Protein AF-A0A444JW72-F1 (afdb_monomer_lite)

Sequence (151 aa):
MNNEKNSTAKAIEDALEQMLSEGAKINVSAVARRAGTTHTNIWKHYPHLYQKITDVKNELKEAKEESNRQLTIDRLKKKIVRLEEQIKDKDEVQQKDIDAIIMAKLTELYRDYDYQLRKNIDLANINLHGGRNIDTDTGEVIDAAFGKGNE

Organism: NCBI:txid2485123

Foldseek 3Di:
DVPVLVLLVVLLVVLLVVCVVVVHQQDLQSSQVSSVHHSVCCVPSPVVSNVVSVVVNVVVVVVVVVVVVVVVVVVVVVVVVVVVVVVVVVVVVVVVVVVVVVVVVVVVVVVVVVVVVVVVVVVVVCVVPDPFDADPVPRHTDDDDPDDDDD

pLDDT: mean 84.07, std 16.5, range [33.03, 96.25]

Structure (mmCIF, N/CA/C/O backbone):
data_AF-A0A444JW72-F1
#
_entry.id   AF-A0A444JW72-F1
#
loop_
_atom_site.group_PDB
_atom_site.id
_atom_site.type_symbol
_atom_site.label_atom_id
_atom_site.label_alt_id
_atom_site.label_comp_id
_atom_site.label_asym_id
_atom_site.label_entity_id
_atom_site.label_seq_id
_atom_site.pdbx_PDB_ins_code
_atom_site.Cartn_x
_atom_site.Cartn_y
_atom_site.Cartn_z
_atom_site.occupancy
_atom_site.B_iso_or_equiv
_atom_site.auth_seq_id
_atom_site.auth_comp_id
_atom_site.auth_asym_id
_atom_site.auth_atom_id
_atom_site.pdbx_PDB_model_num
ATOM 1 N N . MET A 1 1 ? -32.298 -7.925 46.132 1.00 48.78 1 MET A N 1
ATOM 2 C CA . MET A 1 1 ? -31.363 -6.988 45.460 1.00 48.78 1 MET A CA 1
ATOM 3 C C . MET A 1 1 ? -30.354 -7.650 44.503 1.00 48.78 1 MET A C 1
ATOM 5 O O . MET A 1 1 ? -29.730 -6.923 43.745 1.00 48.78 1 MET A O 1
ATOM 9 N N . ASN A 1 2 ? -30.198 -8.986 44.451 1.00 56.06 2 ASN A N 1
ATOM 10 C CA . ASN A 1 2 ? -29.244 -9.630 43.518 1.00 56.06 2 ASN A CA 1
ATOM 11 C C . ASN A 1 2 ? -29.782 -9.846 42.087 1.00 56.06 2 ASN A C 1
ATOM 13 O O . ASN A 1 2 ? -28.993 -10.006 41.162 1.00 56.06 2 ASN A O 1
ATOM 17 N N . ASN A 1 3 ? -31.103 -9.814 41.885 1.00 61.09 3 ASN A N 1
ATOM 18 C CA . ASN A 1 3 ? -31.711 -10.139 40.589 1.00 61.09 3 ASN A CA 1
ATOM 19 C C . ASN A 1 3 ? -31.571 -8.999 39.554 1.00 61.09 3 ASN A C 1
ATOM 21 O O . ASN A 1 3 ? -31.280 -9.241 38.388 1.00 61.09 3 ASN A O 1
ATOM 25 N N . GLU A 1 4 ? -31.677 -7.740 39.993 1.00 62.72 4 GLU A N 1
ATOM 26 C CA . GLU A 1 4 ? -31.553 -6.559 39.118 1.00 62.72 4 GL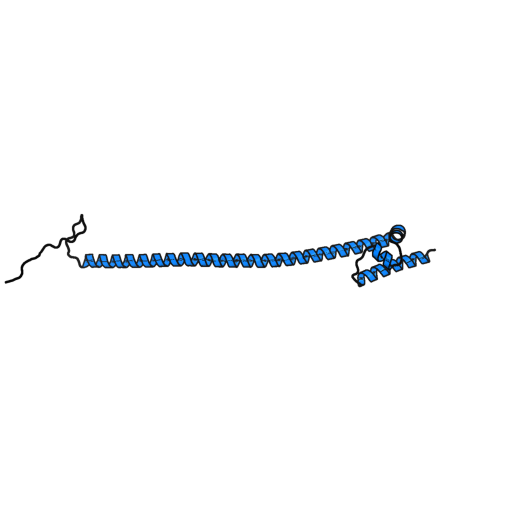U A CA 1
ATOM 27 C C . GLU A 1 4 ? -30.118 -6.331 38.622 1.00 62.72 4 GLU A C 1
ATOM 29 O O . GLU A 1 4 ? -29.911 -5.924 37.476 1.00 62.72 4 GLU A O 1
ATOM 34 N N . LYS A 1 5 ? -29.111 -6.647 39.451 1.00 64.94 5 LYS A N 1
ATOM 35 C CA . LYS A 1 5 ? -27.702 -6.566 39.039 1.00 64.94 5 LYS A CA 1
ATOM 36 C C . LYS A 1 5 ? -27.371 -7.584 37.948 1.00 64.94 5 LYS A C 1
ATOM 38 O O . LYS A 1 5 ? -26.739 -7.228 36.958 1.00 64.94 5 LYS A O 1
ATOM 43 N N . ASN A 1 6 ? -27.874 -8.812 38.076 1.00 72.31 6 ASN A N 1
ATOM 44 C CA . ASN A 1 6 ? -27.717 -9.831 37.036 1.00 72.31 6 ASN A CA 1
ATOM 45 C C . ASN A 1 6 ? -28.470 -9.470 35.747 1.00 72.31 6 ASN A C 1
ATOM 47 O O . ASN A 1 6 ? -27.936 -9.666 34.659 1.00 72.31 6 ASN A O 1
ATOM 51 N N . SER A 1 7 ? -29.663 -8.874 35.851 1.00 86.38 7 SER A N 1
ATOM 52 C CA . SER A 1 7 ? -30.407 -8.396 34.677 1.00 86.38 7 SER A CA 1
ATOM 53 C C . SER A 1 7 ? -29.672 -7.278 33.930 1.00 86.38 7 SER A C 1
ATOM 55 O O . SER A 1 7 ? -29.699 -7.237 32.704 1.00 86.38 7 SER A O 1
ATOM 57 N N . THR A 1 8 ? -29.008 -6.375 34.656 1.00 89.69 8 THR A N 1
ATOM 58 C CA . THR A 1 8 ? -28.276 -5.252 34.053 1.00 89.69 8 THR A CA 1
ATOM 59 C C . THR A 1 8 ? -26.963 -5.711 33.421 1.00 89.69 8 THR A C 1
ATOM 61 O O . THR A 1 8 ? -26.634 -5.266 32.326 1.00 89.69 8 THR A O 1
ATOM 64 N N . ALA A 1 9 ? -26.226 -6.618 34.075 1.00 91.62 9 ALA A N 1
ATOM 65 C CA . ALA A 1 9 ? -25.023 -7.223 33.499 1.00 91.62 9 ALA A CA 1
ATOM 66 C C . ALA A 1 9 ? -25.337 -7.905 32.161 1.00 91.62 9 ALA A C 1
ATOM 68 O O . ALA A 1 9 ? -24.677 -7.627 31.163 1.00 91.62 9 ALA A O 1
ATOM 69 N N . LYS A 1 10 ? -26.414 -8.700 32.121 1.00 93.25 10 LYS A N 1
ATOM 70 C CA . LYS A 1 10 ? -26.852 -9.379 30.901 1.00 93.25 10 LYS A CA 1
ATOM 71 C C . LYS A 1 10 ? -27.237 -8.398 29.789 1.00 93.25 10 LYS A C 1
ATOM 73 O O . LYS A 1 10 ? -26.791 -8.554 28.664 1.00 93.25 10 LYS A O 1
ATOM 78 N N . ALA A 1 11 ? -27.968 -7.328 30.113 1.00 93.69 11 ALA A N 1
ATOM 79 C CA . ALA A 1 11 ? -28.305 -6.290 29.134 1.00 93.69 11 ALA A CA 1
ATOM 80 C C . ALA A 1 11 ? -27.064 -5.592 28.539 1.00 93.69 11 ALA A C 1
ATOM 82 O O . ALA A 1 11 ? -27.079 -5.193 27.377 1.00 93.69 11 ALA A O 1
ATOM 83 N N . ILE A 1 12 ? -25.988 -5.438 29.320 1.00 95.00 12 ILE A N 1
ATOM 84 C CA . ILE A 1 12 ? -24.712 -4.885 28.841 1.00 95.00 12 ILE A CA 1
ATOM 85 C C . ILE A 1 12 ? -24.009 -5.867 27.894 1.00 95.00 12 ILE A C 1
ATOM 87 O O . ILE A 1 12 ? -23.477 -5.436 26.871 1.00 95.00 12 ILE A O 1
ATOM 91 N N . GLU A 1 13 ? -24.004 -7.160 28.218 1.00 95.06 13 GLU A N 1
ATOM 92 C CA . GLU A 1 13 ? -23.423 -8.202 27.363 1.00 95.06 13 GLU A CA 1
ATOM 93 C C . GLU A 1 13 ? -24.186 -8.342 26.043 1.00 95.06 13 GLU A C 1
ATOM 95 O O . GLU A 1 13 ? -23.571 -8.246 24.982 1.00 95.06 13 GLU A O 1
ATOM 100 N N . ASP A 1 14 ? -25.516 -8.435 26.104 1.00 95.31 14 ASP A N 1
ATOM 101 C CA . ASP A 1 14 ? -26.382 -8.510 24.924 1.00 95.31 14 ASP A CA 1
ATOM 102 C C . ASP A 1 14 ? -26.189 -7.271 24.028 1.00 95.31 14 ASP A C 1
ATOM 104 O O . ASP A 1 14 ? -26.071 -7.378 22.806 1.00 95.31 14 ASP A O 1
ATOM 108 N N . ALA A 1 15 ? -26.090 -6.075 24.625 1.00 95.75 15 ALA A N 1
ATOM 109 C CA . ALA A 1 15 ? -25.828 -4.843 23.884 1.00 95.75 15 ALA A CA 1
ATOM 110 C C . ALA A 1 15 ? -24.448 -4.844 23.207 1.00 95.75 15 ALA A C 1
ATOM 112 O O . ALA A 1 15 ? -24.320 -4.343 22.088 1.00 95.75 15 ALA A O 1
ATOM 113 N N . LEU A 1 16 ? -23.417 -5.382 23.865 1.00 95.88 16 LEU A N 1
ATOM 114 C CA . LEU A 1 16 ? -22.079 -5.503 23.288 1.00 95.88 16 LEU A CA 1
ATOM 115 C C . LEU A 1 16 ? -22.074 -6.472 22.098 1.00 95.88 16 LEU A C 1
ATOM 117 O O . LEU A 1 16 ? -21.525 -6.134 21.050 1.00 95.88 16 LEU A O 1
ATOM 121 N N . GLU A 1 17 ? -22.708 -7.636 22.232 1.00 95.44 17 GLU A N 1
ATOM 122 C CA . GLU A 1 17 ? -22.796 -8.638 21.163 1.00 95.44 17 GLU A CA 1
ATOM 123 C C . GLU A 1 17 ? -23.601 -8.139 19.962 1.00 95.44 17 GLU A C 1
ATOM 125 O O . GLU A 1 17 ? -23.157 -8.268 18.820 1.00 95.44 17 GLU A O 1
ATOM 130 N N . GLN A 1 18 ? -24.737 -7.480 20.199 1.00 95.06 18 GLN A N 1
ATOM 131 C CA . GLN A 1 18 ? -25.511 -6.854 19.126 1.00 95.06 18 GLN A CA 1
ATOM 132 C C . GLN A 1 18 ? -24.675 -5.809 18.386 1.00 95.06 18 GLN A C 1
ATOM 134 O O . GLN A 1 18 ? -24.593 -5.837 17.159 1.00 95.06 18 GLN A O 1
ATOM 139 N N . MET A 1 19 ? -23.975 -4.935 19.116 1.00 95.56 19 MET A N 1
ATOM 140 C CA . MET A 1 19 ? -23.106 -3.928 18.502 1.00 95.56 19 MET A CA 1
ATOM 141 C C . MET A 1 19 ? -21.953 -4.537 17.699 1.00 95.56 19 MET A C 1
ATOM 143 O O . MET A 1 19 ? -21.591 -3.974 16.664 1.00 95.56 19 MET A O 1
ATOM 147 N N . LEU A 1 20 ? -21.400 -5.671 18.140 1.00 93.81 20 LEU A N 1
ATOM 148 C CA . LEU A 1 20 ? -20.411 -6.436 17.378 1.00 93.81 20 LEU A CA 1
ATOM 149 C C . LEU A 1 20 ? -21.007 -6.976 16.076 1.00 93.81 20 LEU A C 1
ATOM 151 O O . LEU A 1 20 ? -20.417 -6.786 15.015 1.00 93.81 20 LEU A O 1
ATOM 155 N N . SER A 1 21 ? -22.188 -7.593 16.145 1.00 93.56 21 SER A N 1
ATOM 156 C CA . SER A 1 21 ? -22.862 -8.167 14.973 1.00 93.56 21 SER A CA 1
ATOM 157 C C . SER A 1 21 ? -23.275 -7.113 13.937 1.00 93.56 21 SER A C 1
ATOM 159 O O . SER A 1 21 ? -23.200 -7.357 12.736 1.00 93.56 21 SER A O 1
ATOM 161 N N . GLU A 1 22 ? -23.645 -5.914 14.391 1.00 93.31 22 GLU A N 1
ATOM 162 C CA . GLU A 1 22 ? -24.012 -4.778 13.539 1.00 93.31 22 GLU A CA 1
ATOM 163 C C . GLU A 1 22 ? -22.795 -4.081 12.905 1.00 93.31 22 GLU A C 1
ATOM 165 O O . GLU A 1 22 ? -22.959 -3.205 12.055 1.00 93.31 22 GLU A O 1
ATOM 170 N N . GLY A 1 23 ? -21.572 -4.392 13.352 1.00 87.56 23 GLY A N 1
ATOM 171 C CA . GLY A 1 23 ? -20.378 -3.623 12.991 1.00 87.56 23 GLY A CA 1
ATOM 172 C C . GLY A 1 23 ? -20.425 -2.174 13.498 1.00 87.56 23 GLY A C 1
ATOM 173 O O . GLY A 1 23 ? -19.794 -1.279 12.928 1.00 87.56 23 GLY A O 1
ATOM 174 N N . ALA A 1 24 ? -21.196 -1.912 14.556 1.00 89.88 24 ALA A N 1
ATOM 175 C CA . ALA A 1 24 ? -21.357 -0.583 15.123 1.00 89.88 24 ALA A CA 1
ATOM 176 C C . ALA A 1 24 ? -20.100 -0.148 15.896 1.00 89.88 24 ALA A C 1
ATOM 178 O O . ALA A 1 24 ? -19.303 -0.951 16.378 1.00 89.88 24 ALA A O 1
ATOM 179 N N . LYS A 1 25 ? -19.917 1.167 16.073 1.00 89.75 25 LYS A N 1
ATOM 180 C CA . LYS A 1 25 ? -18.784 1.703 16.843 1.00 89.75 25 LYS A CA 1
ATOM 181 C C . LYS A 1 25 ? -18.886 1.307 18.319 1.00 89.75 25 LYS A C 1
ATOM 183 O O . LYS A 1 25 ? -19.718 1.849 19.047 1.00 89.75 25 LYS A O 1
ATOM 188 N N . ILE A 1 26 ? -17.953 0.483 18.787 1.00 94.00 26 ILE A N 1
ATOM 189 C CA . ILE A 1 26 ? -17.902 0.034 20.182 1.00 94.00 26 ILE A CA 1
ATOM 190 C C . ILE A 1 26 ? -17.152 1.037 21.059 1.00 94.00 26 ILE A C 1
ATOM 192 O O . ILE A 1 26 ? -16.029 1.456 20.781 1.00 94.00 26 ILE A O 1
ATOM 196 N N . ASN A 1 27 ? -17.812 1.471 22.129 1.00 94.44 27 ASN A N 1
ATOM 197 C CA . ASN A 1 27 ? -17.212 2.161 23.264 1.00 94.44 27 ASN A CA 1
ATOM 198 C C . ASN A 1 27 ? -18.152 2.046 24.470 1.00 94.44 27 ASN A C 1
ATOM 200 O O . ASN A 1 27 ? -19.357 1.868 24.298 1.00 94.44 27 ASN A O 1
ATOM 204 N N . VAL A 1 28 ? -17.610 2.200 25.678 1.00 94.38 28 VAL A N 1
ATOM 205 C CA . VAL A 1 28 ? -18.359 2.023 26.934 1.00 94.38 28 VAL A CA 1
ATOM 206 C C . VAL A 1 28 ? -19.611 2.903 26.995 1.00 94.38 28 VAL A C 1
ATOM 208 O O . VAL A 1 28 ? -20.668 2.429 27.394 1.00 94.38 28 VAL A O 1
ATOM 211 N N . SER A 1 29 ? -19.538 4.158 26.548 1.00 95.00 29 SER A N 1
ATOM 212 C CA . SER A 1 29 ? -20.695 5.064 26.553 1.00 95.00 29 SER A CA 1
ATOM 213 C C . SER A 1 29 ? -21.797 4.634 25.578 1.00 95.00 29 SER A C 1
ATOM 215 O O . SER A 1 29 ? -22.978 4.763 25.889 1.00 95.00 29 SER A O 1
ATOM 217 N N . ALA A 1 30 ? -21.429 4.117 24.405 1.00 94.75 30 ALA A N 1
ATOM 218 C CA . ALA A 1 30 ? -22.374 3.635 23.404 1.00 94.75 30 ALA A CA 1
ATOM 219 C C . ALA A 1 30 ? -23.048 2.332 23.851 1.00 94.75 30 ALA A C 1
ATOM 221 O O . ALA A 1 30 ? -24.270 2.225 23.757 1.00 94.75 30 ALA A O 1
ATOM 222 N N . VAL A 1 31 ? -22.273 1.402 24.420 1.00 95.50 31 VAL A N 1
ATOM 223 C CA . VAL A 1 31 ? -22.805 0.166 25.010 1.00 95.50 31 VAL A CA 1
ATOM 224 C C . VAL A 1 31 ? -23.726 0.494 26.186 1.00 95.50 31 VAL A C 1
ATOM 226 O O . VAL A 1 31 ? -24.839 -0.015 26.244 1.00 95.50 31 VAL A O 1
ATOM 229 N N . ALA A 1 32 ? -23.334 1.423 27.068 1.00 94.56 32 ALA A N 1
ATOM 230 C CA . ALA A 1 32 ? -24.175 1.866 28.180 1.00 94.56 32 ALA A CA 1
ATOM 231 C C . ALA A 1 32 ? -25.518 2.425 27.700 1.00 94.56 32 ALA A C 1
ATOM 233 O O . ALA A 1 32 ? -26.567 2.027 28.202 1.00 94.56 32 ALA A O 1
ATOM 234 N N . ARG A 1 33 ? -25.495 3.299 26.685 1.00 95.19 33 ARG A N 1
ATOM 235 C CA . ARG A 1 33 ? -26.715 3.872 26.105 1.00 95.19 33 ARG A CA 1
ATOM 236 C C . ARG A 1 33 ? -27.628 2.794 25.521 1.00 95.19 33 ARG A C 1
ATOM 238 O O . ARG A 1 33 ? -28.840 2.900 25.671 1.00 95.19 33 ARG A O 1
ATOM 245 N N . ARG A 1 34 ? -27.064 1.776 24.866 1.00 93.81 34 ARG A N 1
ATOM 246 C CA . ARG A 1 34 ? -27.835 0.681 24.264 1.00 93.81 34 ARG A CA 1
ATOM 247 C C . ARG A 1 34 ? -28.404 -0.284 25.304 1.00 93.81 34 ARG A C 1
ATOM 249 O O . ARG A 1 34 ? -29.547 -0.694 25.172 1.00 93.81 34 ARG A O 1
ATOM 256 N N . ALA A 1 35 ? -27.658 -0.547 26.371 1.00 92.94 35 ALA A N 1
ATOM 257 C CA . ALA A 1 35 ? -28.100 -1.349 27.509 1.00 92.94 35 ALA A CA 1
ATOM 258 C C . ALA A 1 35 ? -29.048 -0.600 28.472 1.00 92.94 35 ALA A C 1
ATOM 260 O O . ALA A 1 35 ? -29.417 -1.140 29.511 1.00 92.94 35 ALA A O 1
ATOM 261 N N . GLY A 1 36 ? -29.409 0.658 28.182 1.00 93.25 36 GLY A N 1
ATOM 262 C CA . GLY A 1 36 ? -30.284 1.461 29.044 1.00 93.25 36 GLY A CA 1
ATOM 263 C C . GLY A 1 36 ? -29.649 1.857 30.383 1.00 93.25 36 GLY A C 1
ATOM 264 O O . GLY A 1 36 ? -30.352 2.058 31.370 1.00 93.25 36 GLY A O 1
ATOM 265 N N . THR A 1 37 ? -28.320 1.959 30.445 1.00 93.38 37 THR A N 1
ATOM 266 C CA . THR A 1 37 ? -27.567 2.284 31.662 1.00 93.38 37 THR A CA 1
ATOM 267 C C . THR A 1 37 ? -26.596 3.453 31.455 1.00 93.38 37 THR A C 1
ATOM 269 O O . THR A 1 37 ? -26.568 4.096 30.407 1.00 93.38 37 THR A O 1
ATOM 272 N N . THR A 1 38 ? -25.795 3.773 32.474 1.00 94.38 38 THR A N 1
ATOM 273 C CA . THR A 1 38 ? -24.803 4.856 32.415 1.00 94.38 38 THR A CA 1
ATOM 274 C C . THR A 1 38 ? -23.380 4.318 32.452 1.00 94.38 38 THR A C 1
ATOM 276 O O . THR A 1 38 ? -23.096 3.303 33.086 1.00 94.38 38 THR A O 1
ATOM 279 N N . HIS A 1 39 ? -22.455 5.043 31.820 1.00 93.44 39 HIS A N 1
ATOM 280 C CA . HIS A 1 39 ? -21.023 4.740 31.865 1.00 93.44 39 HIS A CA 1
ATOM 281 C C . HIS A 1 39 ? -20.523 4.540 33.305 1.00 93.44 39 HIS A C 1
ATOM 283 O O . HIS A 1 39 ? -19.840 3.565 33.606 1.00 93.44 39 HIS A O 1
ATOM 289 N N . THR A 1 40 ? -20.897 5.449 34.210 1.00 94.12 40 THR A N 1
ATOM 290 C CA . THR A 1 40 ? -20.505 5.396 35.623 1.00 94.12 40 THR A CA 1
ATOM 291 C C . THR A 1 40 ? -21.023 4.136 36.312 1.00 94.12 40 THR A C 1
ATOM 293 O O . THR A 1 40 ? -20.309 3.573 37.139 1.00 94.12 40 THR A O 1
ATOM 296 N N . ASN A 1 41 ? -22.227 3.668 35.963 1.00 92.38 41 ASN A N 1
ATOM 297 C CA . ASN A 1 41 ? -22.779 2.427 36.502 1.00 92.38 41 ASN A CA 1
ATOM 298 C C . ASN A 1 41 ? -21.953 1.211 36.062 1.00 92.38 41 ASN A C 1
ATOM 300 O O . ASN A 1 41 ? -21.598 0.383 36.896 1.00 92.38 41 ASN A O 1
ATOM 304 N N . ILE A 1 42 ? -21.576 1.146 34.780 1.00 92.94 42 ILE A N 1
ATOM 305 C CA . ILE A 1 42 ? -20.700 0.086 34.258 1.00 92.94 42 ILE A CA 1
ATOM 306 C C . ILE A 1 42 ? -19.339 0.128 34.955 1.00 92.94 42 ILE A C 1
ATOM 308 O O . ILE A 1 42 ? -18.899 -0.875 35.503 1.00 92.94 42 ILE A O 1
ATOM 312 N N . TRP A 1 43 ? -18.703 1.298 35.004 1.00 93.25 43 TRP A N 1
ATOM 313 C CA . TRP A 1 43 ? -17.372 1.449 35.588 1.00 93.25 43 TRP A CA 1
ATOM 314 C C . TRP A 1 43 ? -17.322 1.080 37.081 1.00 93.25 43 TRP A C 1
ATOM 316 O O . TRP A 1 43 ? -16.401 0.388 37.508 1.00 93.25 43 TRP A O 1
ATOM 326 N N . LYS A 1 44 ? -18.317 1.500 37.878 1.00 93.06 44 LYS A N 1
ATOM 327 C CA . LYS A 1 44 ? -18.338 1.252 39.331 1.00 93.06 44 LYS A CA 1
ATOM 328 C C . LYS A 1 44 ? -18.818 -0.143 39.713 1.00 93.06 44 LYS A C 1
ATOM 330 O O . LYS A 1 44 ? -18.305 -0.715 40.670 1.00 93.06 44 LYS A O 1
ATOM 335 N N . HIS A 1 45 ? -19.839 -0.659 39.032 1.00 92.56 45 HIS A N 1
ATOM 336 C CA . HIS A 1 45 ? -20.532 -1.877 39.461 1.00 92.56 45 HIS A CA 1
ATOM 337 C C . HIS A 1 45 ? -20.207 -3.101 38.602 1.00 92.56 45 HIS A C 1
ATOM 339 O O . HIS A 1 45 ? -20.393 -4.222 39.072 1.00 92.56 45 HIS A O 1
ATOM 345 N N . TYR A 1 46 ? -19.674 -2.903 37.393 1.00 93.12 46 TYR A N 1
ATOM 346 C CA . TYR A 1 46 ? -19.331 -3.971 36.451 1.00 93.12 46 TYR A CA 1
ATOM 347 C C . TYR A 1 46 ? -17.934 -3.755 35.834 1.00 93.12 46 TYR A C 1
ATOM 349 O O . TYR A 1 46 ? -17.801 -3.655 34.611 1.00 93.12 46 TYR A O 1
ATOM 357 N N . PRO A 1 47 ? -16.863 -3.701 36.652 1.00 92.94 47 PRO A N 1
ATOM 358 C CA . PRO A 1 47 ? -15.508 -3.417 36.169 1.00 92.94 47 PRO A CA 1
ATOM 359 C C . PRO A 1 47 ? -14.997 -4.447 35.148 1.00 92.94 47 PRO A C 1
ATOM 361 O O . PRO A 1 47 ? -14.276 -4.084 34.223 1.00 92.94 47 PRO A O 1
ATOM 364 N N . HIS A 1 48 ? -15.424 -5.708 35.259 1.00 93.19 48 HIS A N 1
ATOM 365 C CA . HIS A 1 48 ? -15.099 -6.753 34.284 1.00 93.19 48 HIS A CA 1
ATOM 366 C C . HIS A 1 48 ? -15.720 -6.475 32.903 1.00 93.19 48 HIS A C 1
ATOM 368 O O . HIS A 1 48 ? -15.046 -6.612 31.887 1.00 93.19 48 HIS A O 1
ATOM 374 N N . LEU A 1 49 ? -16.977 -6.012 32.849 1.00 93.75 49 LEU A N 1
ATOM 375 C CA . LEU A 1 49 ? -17.624 -5.627 31.587 1.00 93.75 49 LEU A CA 1
ATOM 376 C C . LEU A 1 49 ? -17.004 -4.355 31.014 1.00 93.75 49 LEU A C 1
ATOM 378 O O . LEU A 1 49 ? -16.844 -4.243 29.803 1.00 93.75 49 LEU A O 1
ATOM 382 N N . TYR A 1 50 ? -16.613 -3.412 31.872 1.00 95.19 50 TYR A N 1
ATOM 383 C CA . TYR A 1 50 ? -15.876 -2.226 31.445 1.00 95.19 50 TYR A CA 1
ATOM 384 C C . TYR A 1 50 ? -14.571 -2.598 30.723 1.00 95.19 50 TYR A C 1
ATOM 386 O O . TYR A 1 50 ? -14.297 -2.070 29.642 1.00 95.19 50 TYR A O 1
ATOM 394 N N . GLN A 1 51 ? -13.789 -3.517 31.303 1.00 95.44 51 GLN A N 1
ATOM 395 C CA . GLN A 1 51 ? -12.568 -4.040 30.686 1.00 95.44 51 GLN A CA 1
ATOM 396 C C . GLN A 1 51 ? -12.883 -4.738 29.365 1.00 95.44 51 GLN A C 1
ATOM 398 O O . GLN A 1 51 ? -12.390 -4.294 28.336 1.00 95.44 51 GLN A O 1
ATOM 403 N N . LYS A 1 52 ? -13.827 -5.687 29.354 1.00 94.88 52 LYS A N 1
ATOM 404 C CA . LYS A 1 52 ? -14.238 -6.412 28.140 1.00 94.88 52 LYS A CA 1
ATOM 405 C C . LYS A 1 52 ? -14.626 -5.478 26.986 1.00 94.88 52 LYS A C 1
ATOM 407 O O . LYS A 1 52 ? -14.162 -5.652 25.866 1.00 94.88 52 LYS A O 1
ATOM 412 N N . ILE A 1 53 ? -15.439 -4.448 27.244 1.00 94.56 53 ILE A N 1
ATOM 413 C CA . ILE A 1 53 ? -15.827 -3.464 26.215 1.00 94.56 53 ILE A CA 1
ATOM 414 C C . ILE A 1 53 ? -14.610 -2.667 25.717 1.00 94.56 53 ILE A C 1
ATOM 416 O O . ILE A 1 53 ? -14.540 -2.295 24.543 1.00 94.56 53 ILE A O 1
ATOM 420 N N . THR A 1 54 ? -13.673 -2.357 26.612 1.00 94.56 54 THR A N 1
ATOM 421 C CA . THR A 1 54 ? -12.461 -1.600 26.282 1.00 94.56 54 THR A CA 1
ATOM 422 C C . THR A 1 54 ? -11.497 -2.433 25.445 1.00 94.56 54 THR A C 1
ATOM 424 O O . THR A 1 54 ? -10.986 -1.923 24.449 1.00 94.56 54 THR A O 1
ATOM 427 N N . ASP A 1 55 ? -11.312 -3.701 25.796 1.00 95.12 55 ASP A N 1
ATOM 428 C CA . ASP A 1 55 ? -10.447 -4.638 25.082 1.00 95.12 55 ASP A CA 1
ATOM 429 C C . ASP A 1 55 ? -10.968 -4.859 23.662 1.00 95.12 55 ASP A C 1
ATOM 431 O O . ASP A 1 55 ? -10.262 -4.574 22.700 1.00 95.12 55 ASP A O 1
ATOM 435 N N . VAL A 1 56 ? -12.261 -5.169 23.518 1.00 94.12 56 VAL A N 1
ATOM 436 C CA . VAL A 1 56 ? -12.918 -5.308 22.207 1.00 94.12 56 VAL A CA 1
ATOM 437 C C . VAL A 1 56 ? -12.775 -4.038 21.359 1.00 94.12 56 VAL A C 1
ATOM 439 O O . VAL A 1 56 ? -12.517 -4.092 20.156 1.00 94.12 56 VAL A O 1
ATOM 442 N N . LYS A 1 57 ? -12.927 -2.853 21.963 1.00 94.12 57 LYS A N 1
ATOM 443 C CA . LYS A 1 57 ? -12.721 -1.582 21.252 1.00 94.12 57 LYS A CA 1
ATOM 444 C C . LYS A 1 57 ? -11.279 -1.447 20.746 1.00 94.12 57 LYS A C 1
ATOM 446 O O . LYS A 1 57 ? -11.081 -0.917 19.651 1.00 94.12 57 LYS A O 1
ATOM 451 N N . ASN A 1 58 ? -10.296 -1.843 21.550 1.00 93.75 58 ASN A N 1
ATOM 452 C CA . ASN A 1 58 ? -8.886 -1.761 21.185 1.00 93.75 58 ASN A CA 1
ATOM 453 C C . ASN A 1 58 ? -8.548 -2.766 20.080 1.00 93.75 58 ASN A C 1
ATOM 455 O O . ASN A 1 58 ? -7.964 -2.359 19.082 1.00 93.75 58 ASN A O 1
ATOM 459 N N . GLU A 1 59 ? -9.025 -4.007 20.179 1.00 93.50 59 GLU A N 1
ATOM 460 C CA . GLU A 1 59 ? -8.866 -5.033 19.141 1.00 93.50 59 GLU A CA 1
ATOM 461 C C . GLU A 1 59 ? -9.435 -4.572 17.791 1.00 93.50 59 GLU A C 1
ATOM 463 O O . GLU A 1 59 ? -8.761 -4.641 16.764 1.00 93.50 59 GLU A O 1
ATOM 468 N N . LEU A 1 60 ? -10.650 -4.009 17.776 1.00 91.56 60 LEU A N 1
ATOM 469 C CA . LEU A 1 60 ? -11.245 -3.469 16.548 1.00 91.56 60 LEU A CA 1
ATOM 470 C C . LEU A 1 60 ? -10.450 -2.289 15.976 1.00 91.56 60 LEU A C 1
ATOM 472 O O . LEU A 1 60 ? -10.378 -2.111 14.757 1.00 91.56 60 LEU A O 1
ATOM 476 N N . LYS A 1 61 ? -9.870 -1.456 16.845 1.00 92.25 61 LYS A N 1
ATOM 477 C CA . LYS A 1 61 ? -9.018 -0.342 16.426 1.00 92.25 61 LYS A CA 1
ATOM 478 C C . LYS A 1 61 ? -7.728 -0.865 15.793 1.00 92.25 61 LYS A C 1
ATOM 480 O O . LYS A 1 61 ? -7.380 -0.407 14.708 1.00 92.25 61 LYS A O 1
ATOM 485 N N . GLU A 1 62 ? -7.067 -1.822 16.431 1.00 93.25 62 GLU A N 1
ATOM 486 C CA . GLU A 1 62 ? -5.840 -2.446 15.934 1.00 93.25 62 GLU A CA 1
ATOM 487 C C . GLU A 1 62 ? -6.076 -3.172 14.609 1.00 93.25 62 GLU A C 1
ATOM 489 O O . GLU A 1 62 ? -5.341 -2.940 13.653 1.00 93.25 62 GLU A O 1
ATOM 494 N N . ALA A 1 63 ? -7.155 -3.951 14.494 1.00 91.12 63 ALA A N 1
ATOM 495 C CA . ALA A 1 63 ? -7.528 -4.619 13.248 1.00 91.12 63 ALA A CA 1
ATOM 496 C C . ALA A 1 63 ? -7.761 -3.619 12.101 1.00 91.12 63 ALA A C 1
ATOM 498 O O . ALA A 1 63 ? -7.343 -3.844 10.962 1.00 91.12 63 ALA A O 1
ATOM 499 N N . LYS A 1 64 ? -8.393 -2.474 12.393 1.00 90.56 64 LYS A N 1
ATOM 500 C CA . LYS A 1 64 ? -8.597 -1.404 11.408 1.00 90.56 64 LYS A CA 1
ATOM 501 C C . LYS A 1 64 ? -7.289 -0.719 11.017 1.00 90.56 64 LYS A C 1
ATOM 503 O O . LYS A 1 64 ? -7.093 -0.399 9.845 1.00 90.56 64 LYS A O 1
ATOM 508 N N . GLU A 1 65 ? -6.411 -0.462 11.980 1.00 92.31 65 GLU A N 1
ATOM 509 C CA . GLU A 1 65 ? -5.086 0.097 11.713 1.00 92.31 65 GLU A CA 1
ATOM 510 C C . GLU A 1 65 ? -4.246 -0.857 10.866 1.00 92.31 65 GLU A C 1
ATOM 512 O O . GLU A 1 65 ? -3.634 -0.411 9.900 1.00 92.31 65 GLU A O 1
ATOM 517 N N . GLU A 1 66 ? -4.287 -2.158 11.150 1.00 92.50 66 GLU A N 1
ATOM 518 C CA . GLU A 1 66 ? -3.597 -3.179 10.364 1.00 92.50 66 GLU A CA 1
ATOM 519 C C . GLU A 1 66 ? -4.136 -3.258 8.934 1.00 92.50 66 GLU A C 1
ATOM 521 O O . GLU A 1 66 ? -3.368 -3.212 7.976 1.00 92.50 66 GLU A O 1
ATOM 526 N N . SER A 1 67 ? -5.460 -3.255 8.763 1.00 91.31 67 SER A N 1
ATOM 527 C CA . SER A 1 67 ? -6.081 -3.198 7.436 1.00 91.31 67 SER A CA 1
ATOM 528 C C . SER A 1 67 ? -5.642 -1.952 6.649 1.00 91.31 67 SER A C 1
ATOM 530 O O . SER A 1 67 ? -5.265 -2.046 5.479 1.00 91.31 67 SER A O 1
ATOM 532 N N . ASN A 1 68 ? -5.595 -0.783 7.295 1.00 91.69 68 ASN A N 1
ATOM 533 C CA . ASN A 1 68 ? -5.104 0.449 6.672 1.00 91.69 68 ASN A CA 1
ATOM 534 C C . ASN A 1 68 ? -3.605 0.391 6.335 1.00 91.69 68 ASN A C 1
ATOM 536 O O . ASN A 1 68 ? -3.192 0.888 5.279 1.00 91.69 68 ASN A O 1
ATOM 540 N N . ARG A 1 69 ? -2.781 -0.206 7.208 1.00 92.06 69 ARG A N 1
ATOM 541 C CA . ARG A 1 69 ? -1.357 -0.452 6.940 1.00 92.06 69 ARG A CA 1
ATOM 542 C C . ARG A 1 69 ? -1.199 -1.334 5.707 1.00 92.06 69 ARG A C 1
ATOM 544 O O . ARG A 1 69 ? -0.461 -0.957 4.799 1.00 92.06 69 ARG A O 1
ATOM 551 N N . GLN A 1 70 ? -1.961 -2.420 5.614 1.00 91.06 70 GLN A N 1
ATOM 552 C CA . GLN A 1 70 ? -1.920 -3.333 4.476 1.00 91.06 70 GLN A CA 1
ATOM 553 C C . GLN A 1 70 ? -2.320 -2.646 3.162 1.00 91.06 70 GLN A C 1
ATOM 555 O O . GLN A 1 70 ? -1.602 -2.748 2.168 1.00 91.06 70 GLN A O 1
ATOM 560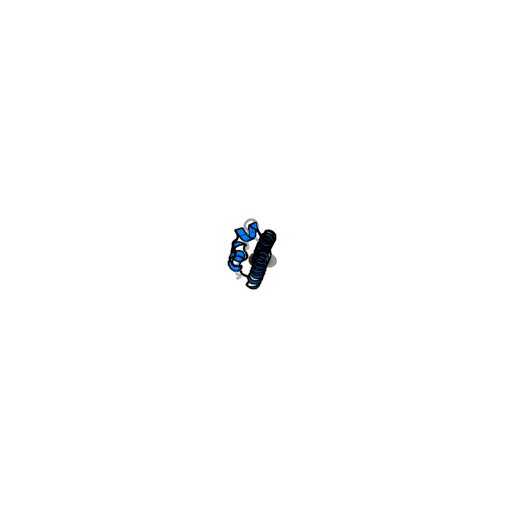 N N . LEU A 1 71 ? -3.393 -1.846 3.166 1.00 93.38 71 LEU A N 1
ATOM 561 C CA . LEU A 1 71 ? -3.792 -1.044 2.001 1.00 93.38 71 LEU A CA 1
ATOM 562 C C . LEU A 1 71 ? -2.693 -0.065 1.561 1.00 93.38 71 LEU A C 1
ATOM 564 O O . LEU A 1 71 ? -2.489 0.171 0.367 1.00 93.38 71 LEU A O 1
ATOM 568 N N . THR A 1 72 ? -1.973 0.508 2.525 1.00 93.25 72 THR A N 1
ATOM 569 C CA . THR A 1 72 ? -0.855 1.418 2.254 1.00 93.25 72 THR A CA 1
ATOM 570 C C . THR A 1 72 ? 0.327 0.666 1.645 1.00 93.25 72 THR A C 1
ATOM 572 O O . THR A 1 72 ? 0.888 1.129 0.650 1.00 93.25 72 THR A O 1
ATOM 575 N N . ILE A 1 73 ? 0.667 -0.510 2.181 1.00 93.94 73 ILE A N 1
ATOM 576 C CA . ILE A 1 73 ? 1.711 -1.392 1.643 1.00 93.94 73 ILE A CA 1
ATOM 577 C C . ILE A 1 73 ? 1.401 -1.762 0.193 1.00 93.94 73 ILE A C 1
ATOM 579 O O . ILE A 1 73 ? 2.262 -1.613 -0.674 1.00 93.94 73 ILE A O 1
ATOM 583 N N . ASP A 1 74 ? 0.171 -2.174 -0.104 1.00 94.38 74 ASP A N 1
ATOM 584 C CA . ASP A 1 74 ? -0.218 -2.572 -1.459 1.00 94.38 74 ASP A CA 1
ATOM 585 C C . ASP A 1 74 ? -0.150 -1.397 -2.440 1.00 94.38 74 ASP A C 1
ATOM 587 O O . ASP A 1 74 ? 0.304 -1.540 -3.580 1.00 94.38 74 ASP A O 1
ATOM 591 N N . ARG A 1 75 ? -0.541 -0.198 -1.994 1.00 94.56 75 ARG A N 1
ATOM 592 C CA . ARG A 1 75 ? -0.415 1.024 -2.795 1.00 94.56 75 ARG A CA 1
ATOM 593 C C . ARG A 1 75 ? 1.046 1.368 -3.081 1.00 94.56 75 ARG A C 1
ATOM 595 O O . ARG A 1 75 ? 1.366 1.759 -4.205 1.00 94.56 75 ARG A O 1
ATOM 602 N N . LEU A 1 76 ? 1.921 1.230 -2.087 1.00 94.69 76 LEU A N 1
ATOM 603 C CA . LEU A 1 76 ? 3.352 1.486 -2.240 1.00 94.69 76 LEU A CA 1
ATOM 604 C C . LEU A 1 76 ? 4.009 0.458 -3.165 1.00 94.69 76 LEU A C 1
ATOM 606 O O . LEU A 1 76 ? 4.730 0.863 -4.071 1.00 94.69 76 LEU A O 1
ATOM 610 N N . LYS A 1 77 ? 3.688 -0.835 -3.029 1.00 94.06 77 LYS A N 1
ATOM 611 C CA . LYS A 1 77 ? 4.163 -1.892 -3.938 1.00 94.06 77 LYS A CA 1
ATOM 612 C C . LYS A 1 77 ? 3.802 -1.599 -5.392 1.00 94.06 77 LYS A C 1
ATOM 614 O O . LYS A 1 77 ? 4.671 -1.627 -6.255 1.00 94.06 77 LYS A O 1
ATOM 619 N N . LYS A 1 78 ? 2.546 -1.222 -5.665 1.00 94.31 78 LYS A N 1
ATOM 620 C CA . LYS A 1 78 ? 2.116 -0.822 -7.019 1.00 94.31 78 LYS A CA 1
ATOM 621 C C . LYS A 1 78 ? 2.895 0.381 -7.552 1.00 94.31 78 LYS A C 1
ATOM 623 O O . LYS A 1 78 ? 3.175 0.455 -8.744 1.00 94.31 78 LYS A O 1
ATOM 628 N N . LYS A 1 79 ? 3.234 1.338 -6.682 1.00 94.12 79 LYS A N 1
ATOM 629 C CA . LYS A 1 79 ? 4.020 2.513 -7.072 1.00 94.12 79 LYS A CA 1
ATOM 630 C C . LYS A 1 79 ? 5.471 2.148 -7.389 1.00 94.12 79 LYS A C 1
ATOM 632 O O . LYS A 1 79 ? 6.007 2.709 -8.335 1.00 94.12 79 LYS A O 1
ATOM 637 N N . ILE A 1 80 ? 6.069 1.228 -6.631 1.00 95.44 80 ILE A N 1
ATOM 638 C CA . ILE A 1 80 ? 7.425 0.720 -6.881 1.00 95.44 80 ILE A CA 1
ATOM 639 C C . ILE A 1 80 ? 7.487 0.053 -8.252 1.00 95.44 80 ILE A C 1
ATOM 641 O O . ILE A 1 80 ? 8.254 0.515 -9.084 1.00 95.44 80 ILE A O 1
ATOM 645 N N . VAL A 1 81 ? 6.600 -0.909 -8.529 1.00 95.25 81 VAL A N 1
ATOM 646 C CA . VAL A 1 81 ? 6.565 -1.612 -9.827 1.00 95.25 81 VAL A CA 1
ATOM 647 C C . VAL A 1 81 ? 6.446 -0.624 -10.990 1.00 95.25 81 VAL A C 1
ATOM 649 O O . VAL A 1 81 ? 7.226 -0.671 -11.934 1.00 95.25 81 VAL A O 1
ATOM 652 N N . ARG A 1 82 ? 5.532 0.349 -10.890 1.00 94.00 82 ARG A N 1
ATOM 653 C CA . ARG A 1 82 ? 5.367 1.375 -11.929 1.00 94.00 82 ARG A CA 1
ATOM 654 C C . ARG A 1 82 ? 6.621 2.234 -12.125 1.00 94.00 82 ARG A C 1
ATOM 656 O O . ARG A 1 82 ? 6.897 2.666 -13.239 1.00 94.00 82 ARG A O 1
ATOM 663 N N . LEU A 1 83 ? 7.330 2.566 -11.047 1.00 94.12 83 LEU A N 1
ATOM 664 C CA . LEU A 1 83 ? 8.557 3.360 -11.134 1.00 94.12 83 LEU A CA 1
ATOM 665 C C . LEU A 1 83 ? 9.713 2.543 -11.715 1.00 94.12 83 LEU A C 1
ATOM 667 O O . LEU A 1 83 ? 10.479 3.084 -12.505 1.00 94.12 83 LEU A O 1
ATOM 671 N N . GLU A 1 84 ? 9.817 1.263 -11.365 1.00 92.38 84 GLU A N 1
ATOM 672 C CA . GLU A 1 84 ? 10.800 0.338 -11.935 1.00 92.38 84 GLU A CA 1
ATOM 673 C C . GLU A 1 84 ? 10.596 0.177 -13.448 1.00 92.38 84 GLU A C 1
ATOM 675 O O . GLU A 1 84 ? 11.558 0.289 -14.204 1.00 92.38 84 GLU A O 1
ATOM 680 N N . GLU A 1 85 ? 9.347 0.023 -13.903 1.00 92.19 85 GLU A N 1
ATOM 681 C CA . GLU A 1 85 ? 9.002 0.007 -15.334 1.00 92.19 85 GLU A CA 1
ATOM 682 C C . GLU A 1 85 ? 9.426 1.306 -16.033 1.00 92.19 85 GLU A C 1
ATOM 684 O O . GLU A 1 85 ? 10.092 1.271 -17.063 1.00 92.19 85 GLU A O 1
ATOM 689 N N . GLN A 1 86 ? 9.131 2.468 -15.441 1.00 91.69 86 GLN A N 1
ATOM 690 C CA . GLN A 1 86 ? 9.516 3.762 -16.016 1.00 91.69 86 GLN A CA 1
ATOM 691 C C . GLN A 1 86 ? 11.029 3.981 -16.096 1.00 91.69 86 GLN A C 1
ATOM 693 O O . GLN A 1 86 ? 11.489 4.695 -16.988 1.00 91.69 86 GLN A O 1
ATOM 698 N N . ILE A 1 87 ? 11.797 3.443 -15.147 1.00 91.44 87 ILE A N 1
ATOM 699 C CA . ILE A 1 87 ? 13.263 3.496 -15.188 1.00 91.44 87 ILE A CA 1
ATOM 700 C C . ILE A 1 87 ? 13.761 2.619 -16.331 1.00 91.44 87 ILE A C 1
ATOM 702 O O . ILE A 1 87 ? 14.514 3.103 -17.170 1.00 91.44 87 ILE A O 1
ATOM 706 N N . LYS A 1 88 ? 13.267 1.381 -16.421 1.00 88.88 88 LYS A N 1
ATOM 707 C CA . LYS A 1 88 ? 13.641 0.455 -17.489 1.00 88.88 88 LYS A CA 1
ATOM 708 C C . LYS A 1 88 ? 13.349 1.032 -18.877 1.00 88.88 88 LYS A C 1
ATOM 710 O O . LYS A 1 88 ? 14.220 1.008 -19.740 1.00 88.88 88 LYS A O 1
ATOM 715 N N . ASP A 1 89 ? 12.165 1.610 -19.072 1.00 87.31 89 ASP A N 1
ATOM 716 C CA . ASP A 1 89 ? 11.787 2.236 -20.342 1.00 87.31 89 ASP A CA 1
ATOM 717 C C . ASP A 1 89 ? 12.722 3.403 -20.703 1.00 87.31 89 ASP A C 1
ATOM 719 O O . ASP A 1 89 ? 13.100 3.571 -21.862 1.00 87.31 89 ASP A O 1
ATOM 723 N N . LYS A 1 90 ? 13.123 4.217 -19.717 1.00 85.81 90 LYS A N 1
ATOM 724 C CA . LYS A 1 90 ? 14.070 5.322 -19.935 1.00 85.81 90 LYS A CA 1
ATOM 725 C C . LYS A 1 90 ? 15.467 4.827 -20.286 1.00 85.81 90 LYS A C 1
ATOM 727 O O . LYS A 1 90 ? 16.083 5.408 -21.177 1.00 85.81 90 LYS A O 1
ATOM 732 N N . ASP A 1 91 ? 15.943 3.782 -19.618 1.00 86.62 91 ASP A N 1
ATOM 733 C CA . ASP A 1 91 ? 17.250 3.184 -19.894 1.00 86.62 91 ASP A CA 1
ATOM 734 C C . ASP A 1 91 ? 17.280 2.580 -21.307 1.00 86.62 91 ASP A C 1
ATOM 736 O O . ASP A 1 91 ? 18.234 2.792 -22.052 1.00 86.62 91 ASP A O 1
ATOM 740 N N . GLU A 1 92 ? 16.201 1.912 -21.735 1.00 84.06 92 GLU A N 1
ATOM 741 C CA . GLU A 1 92 ? 16.075 1.388 -23.101 1.00 84.06 92 GLU A CA 1
ATOM 742 C C . GLU A 1 92 ? 16.063 2.498 -24.164 1.00 84.06 92 GLU A C 1
ATOM 744 O O . GLU A 1 92 ? 16.661 2.339 -25.231 1.00 84.06 92 GLU A O 1
ATOM 749 N N . VAL A 1 93 ? 15.395 3.626 -23.897 1.00 82.56 93 VAL A N 1
ATOM 750 C CA . VAL A 1 93 ? 15.409 4.790 -24.800 1.00 82.56 93 VAL A CA 1
ATOM 751 C C . VAL A 1 93 ? 16.812 5.395 -24.882 1.00 82.56 93 VAL A C 1
ATOM 753 O O . VAL A 1 93 ? 17.310 5.603 -25.986 1.00 82.56 93 VAL A O 1
ATOM 756 N N . GLN A 1 94 ? 17.485 5.601 -23.745 1.00 84.19 94 GLN A N 1
ATOM 757 C CA . GLN A 1 94 ? 18.858 6.119 -23.728 1.00 84.19 94 GLN A CA 1
ATOM 758 C C . GLN A 1 94 ? 19.832 5.198 -24.466 1.00 84.19 94 GLN A C 1
ATOM 760 O O . GLN A 1 94 ? 20.689 5.681 -25.205 1.00 84.19 94 GLN A O 1
ATOM 765 N N . GLN A 1 95 ? 19.690 3.880 -24.312 1.00 81.81 95 GLN A N 1
ATOM 766 C CA . GLN A 1 95 ? 20.543 2.922 -25.007 1.00 81.81 95 GLN A CA 1
ATOM 767 C C . GLN A 1 95 ? 20.356 2.999 -26.528 1.00 81.81 95 GLN A C 1
ATOM 769 O O . GLN A 1 95 ? 21.341 3.038 -27.260 1.00 81.81 95 GLN A O 1
ATOM 774 N N . LYS A 1 96 ? 19.110 3.102 -27.011 1.00 86.50 96 LYS A N 1
ATOM 775 C CA . LYS A 1 96 ? 18.824 3.271 -28.447 1.00 86.50 96 LYS A CA 1
ATOM 776 C C . LYS A 1 96 ? 19.415 4.562 -29.011 1.00 86.50 96 LYS A C 1
ATOM 778 O O . LYS A 1 96 ? 19.925 4.549 -30.131 1.00 86.50 96 LYS A O 1
ATOM 783 N N . ASP A 1 97 ? 19.376 5.652 -28.247 1.00 89.31 97 ASP A N 1
ATOM 784 C CA . ASP A 1 97 ? 19.977 6.925 -28.656 1.00 89.31 97 ASP A CA 1
ATOM 785 C C . ASP A 1 97 ? 21.505 6.807 -28.781 1.00 89.31 97 ASP A C 1
ATOM 787 O O . ASP A 1 97 ? 22.092 7.270 -29.763 1.00 89.31 97 ASP A O 1
ATOM 791 N N . ILE A 1 98 ? 22.157 6.137 -27.824 1.00 88.94 98 ILE A N 1
ATOM 792 C CA . ILE A 1 98 ? 23.601 5.867 -27.869 1.00 88.94 98 ILE A CA 1
ATOM 793 C C . ILE A 1 98 ? 23.948 4.987 -29.074 1.00 88.94 98 ILE A C 1
ATOM 795 O O . ILE A 1 98 ? 24.868 5.318 -29.826 1.00 88.94 98 ILE A O 1
ATOM 799 N N . ASP A 1 99 ? 23.198 3.908 -29.297 1.00 90.69 99 ASP A N 1
ATOM 800 C CA . ASP A 1 99 ? 23.411 2.999 -30.424 1.00 90.69 99 ASP A CA 1
ATOM 801 C C . ASP A 1 99 ? 23.274 3.743 -31.761 1.00 90.69 99 ASP A C 1
ATOM 803 O O . ASP A 1 99 ? 24.112 3.585 -32.651 1.00 90.69 99 ASP A O 1
ATOM 807 N N . ALA A 1 100 ? 22.278 4.626 -31.898 1.00 93.19 100 ALA A N 1
ATOM 808 C CA . ALA A 1 100 ? 22.096 5.444 -33.095 1.00 93.19 100 ALA A CA 1
ATOM 809 C C . ALA A 1 100 ? 23.293 6.377 -33.355 1.00 93.19 100 ALA A C 1
ATOM 811 O O . ALA A 1 100 ? 23.768 6.473 -34.490 1.00 93.19 100 ALA A O 1
ATOM 812 N N . ILE A 1 101 ? 23.822 7.026 -32.310 1.00 93.88 101 ILE A N 1
ATOM 813 C CA . ILE A 1 101 ? 25.007 7.893 -32.412 1.00 93.88 101 ILE A CA 1
ATOM 814 C C . ILE A 1 101 ? 26.238 7.085 -32.837 1.00 93.88 101 ILE A C 1
ATOM 816 O O . ILE A 1 101 ? 26.989 7.517 -33.717 1.00 93.88 101 ILE A O 1
ATOM 820 N N . ILE A 1 102 ? 26.456 5.916 -32.229 1.00 94.56 102 ILE A N 1
ATOM 821 C CA . ILE A 1 102 ? 27.586 5.041 -32.562 1.00 94.56 102 ILE A CA 1
ATOM 822 C C . ILE A 1 102 ? 27.481 4.574 -34.016 1.00 94.56 102 ILE A C 1
ATOM 824 O O . ILE A 1 102 ? 28.463 4.659 -34.755 1.00 94.56 102 ILE A O 1
ATOM 828 N N . MET A 1 103 ? 26.297 4.144 -34.455 1.00 95.25 103 MET A N 1
ATOM 829 C CA . MET A 1 103 ? 26.079 3.660 -35.821 1.00 95.25 103 MET A CA 1
ATOM 830 C C . MET A 1 103 ? 26.273 4.758 -36.871 1.00 95.25 103 MET A C 1
ATOM 832 O O . MET A 1 103 ? 26.851 4.497 -37.930 1.00 95.25 103 MET A O 1
ATOM 836 N N . ALA A 1 104 ? 25.861 5.996 -36.579 1.00 95.62 104 ALA A N 1
ATOM 837 C CA . ALA A 1 104 ? 26.119 7.138 -37.453 1.00 95.62 104 ALA A CA 1
ATOM 838 C C . ALA A 1 104 ? 27.629 7.374 -37.634 1.00 95.62 104 ALA A C 1
ATOM 840 O O . ALA A 1 104 ? 28.115 7.412 -38.764 1.00 95.62 104 ALA A O 1
ATOM 841 N N . LYS A 1 105 ? 28.387 7.426 -36.530 1.00 94.00 105 LYS A N 1
ATOM 842 C CA . LYS A 1 105 ? 29.848 7.611 -36.569 1.00 94.00 105 LYS A CA 1
ATOM 843 C C . LYS A 1 105 ? 30.575 6.463 -37.259 1.00 94.00 105 LYS A C 1
ATOM 845 O O . LYS A 1 105 ? 31.518 6.688 -38.011 1.00 94.00 105 LYS A O 1
ATOM 850 N N . LEU A 1 106 ? 30.143 5.228 -37.018 1.00 96.12 106 LEU A N 1
ATOM 851 C CA . LEU A 1 106 ? 30.723 4.056 -37.664 1.00 96.12 106 LEU A CA 1
ATOM 852 C C . LEU A 1 106 ? 30.520 4.115 -39.185 1.00 96.12 106 LEU A C 1
ATOM 854 O O . LEU A 1 106 ? 31.439 3.825 -39.946 1.00 96.12 106 LEU A O 1
ATOM 858 N N . THR A 1 107 ? 29.339 4.551 -39.628 1.00 96.06 107 THR A N 1
ATOM 859 C CA . THR A 1 107 ? 29.035 4.739 -41.052 1.00 96.06 107 THR A CA 1
ATOM 860 C C . THR A 1 107 ? 29.939 5.797 -41.689 1.00 96.06 107 THR A C 1
ATOM 862 O O . THR A 1 107 ? 30.422 5.594 -42.801 1.00 96.06 107 THR A O 1
ATOM 865 N N . GLU A 1 108 ? 30.195 6.910 -40.998 1.00 95.25 108 GLU A N 1
ATOM 866 C CA . GLU A 1 108 ? 31.136 7.940 -41.461 1.00 95.25 108 GLU A CA 1
ATOM 867 C C . GLU A 1 108 ? 32.563 7.392 -41.585 1.00 95.25 108 GLU A C 1
ATOM 869 O O . GLU A 1 108 ? 33.179 7.552 -42.635 1.00 95.25 108 GLU A O 1
ATOM 874 N N . LEU A 1 109 ? 33.051 6.651 -40.584 1.00 95.50 109 LEU A N 1
ATOM 875 C CA . LEU A 1 109 ? 34.380 6.031 -40.631 1.00 95.50 109 LEU A CA 1
ATOM 876 C C . LEU A 1 109 ? 34.549 5.083 -41.823 1.00 95.50 109 LEU A C 1
ATOM 878 O O . LEU A 1 109 ? 35.590 5.103 -42.480 1.00 95.50 109 LEU A O 1
ATOM 882 N N . TYR A 1 110 ? 33.537 4.266 -42.123 1.00 96.25 110 TYR A N 1
ATOM 883 C CA . TYR A 1 110 ? 33.581 3.386 -43.291 1.00 96.25 110 TYR A CA 1
ATOM 884 C C . TYR A 1 110 ? 33.578 4.170 -44.607 1.00 96.25 110 TYR A C 1
ATOM 886 O O . TYR A 1 110 ? 34.329 3.826 -45.517 1.00 96.25 110 TYR A O 1
ATOM 894 N N . ARG A 1 111 ? 32.797 5.254 -44.704 1.00 94.44 111 ARG A N 1
ATOM 895 C CA . ARG A 1 111 ? 32.817 6.133 -45.885 1.00 94.44 111 ARG A CA 1
ATOM 896 C C . ARG A 1 111 ? 34.187 6.767 -46.100 1.00 94.44 111 ARG A C 1
ATOM 898 O O . ARG A 1 111 ? 34.673 6.789 -47.230 1.00 94.44 111 ARG A O 1
ATOM 905 N N . ASP A 1 112 ? 34.809 7.250 -45.031 1.00 95.06 112 ASP A N 1
ATOM 906 C CA . ASP A 1 112 ? 36.141 7.848 -45.089 1.00 95.06 112 ASP A CA 1
ATOM 907 C C . ASP A 1 112 ? 37.195 6.811 -45.480 1.00 95.06 112 ASP A C 1
ATOM 909 O O . ASP A 1 112 ? 38.052 7.086 -46.321 1.00 95.06 112 ASP A O 1
ATOM 913 N N . TYR A 1 113 ? 37.112 5.599 -44.928 1.00 95.12 113 TYR A N 1
ATOM 914 C CA . TYR A 1 113 ? 37.992 4.495 -45.301 1.00 95.12 113 TYR A CA 1
ATOM 915 C C . TYR A 1 113 ? 37.885 4.162 -46.795 1.00 95.12 113 TYR A C 1
ATOM 917 O O . TYR A 1 113 ? 38.903 4.121 -47.491 1.00 95.12 113 TYR A O 1
ATOM 925 N N . ASP A 1 114 ? 36.663 3.998 -47.308 1.00 93.12 114 ASP A N 1
ATOM 926 C CA . ASP A 1 114 ? 36.413 3.722 -48.725 1.00 93.12 114 ASP A CA 1
ATOM 927 C C . ASP A 1 114 ? 36.934 4.851 -49.623 1.00 93.12 114 ASP A C 1
ATOM 929 O O . ASP A 1 114 ? 37.490 4.601 -50.698 1.00 93.12 114 ASP A O 1
ATOM 933 N N . TYR A 1 115 ? 36.786 6.103 -49.184 1.00 93.38 115 TYR A N 1
ATOM 934 C CA . TYR A 1 115 ? 37.321 7.264 -49.887 1.00 93.38 115 TYR A CA 1
ATOM 935 C C . TYR A 1 115 ? 38.853 7.231 -49.966 1.00 93.38 115 TYR A C 1
ATOM 937 O O . TYR A 1 115 ? 39.417 7.411 -51.049 1.00 93.38 115 TYR A O 1
ATOM 945 N N . GLN A 1 116 ? 39.540 6.950 -48.855 1.00 92.50 116 GLN A N 1
ATOM 946 C CA . GLN A 1 116 ? 41.003 6.838 -48.847 1.00 92.50 116 GLN A CA 1
ATOM 947 C C . GLN A 1 116 ? 41.491 5.661 -49.693 1.00 92.50 116 GLN A C 1
ATOM 949 O O . GLN A 1 116 ? 42.491 5.783 -50.401 1.00 92.50 116 GLN A O 1
ATOM 954 N N . LEU A 1 117 ? 40.775 4.534 -49.672 1.00 92.00 117 LEU A N 1
ATOM 955 C CA . LEU A 1 117 ? 41.104 3.378 -50.498 1.00 92.00 117 LEU A CA 1
ATOM 956 C C . LEU A 1 117 ? 41.038 3.726 -51.991 1.00 92.00 117 LEU A C 1
ATOM 958 O O . LEU A 1 117 ? 41.977 3.429 -52.728 1.00 92.00 117 LEU A O 1
ATOM 962 N N . ARG A 1 118 ? 39.972 4.412 -52.429 1.00 89.75 118 ARG A N 1
ATOM 963 C CA . ARG A 1 118 ? 39.840 4.902 -53.813 1.00 89.75 118 ARG A CA 1
ATOM 964 C C . ARG A 1 118 ? 40.972 5.847 -54.184 1.00 89.75 118 ARG A C 1
ATOM 966 O O . ARG A 1 118 ? 41.623 5.633 -55.199 1.00 89.75 118 ARG A O 1
ATOM 973 N N . LYS A 1 119 ? 41.269 6.823 -53.323 1.00 88.69 119 LYS A N 1
ATOM 974 C CA . LYS A 1 119 ? 42.378 7.759 -53.537 1.00 88.69 119 LYS A CA 1
ATOM 975 C C . LYS A 1 119 ? 43.715 7.030 -53.699 1.00 88.69 119 LYS A C 1
ATOM 977 O O . LYS A 1 119 ? 44.497 7.380 -54.576 1.00 88.69 119 LYS A O 1
ATOM 982 N N . ASN A 1 120 ? 43.976 6.007 -52.888 1.00 85.00 120 ASN A N 1
ATOM 983 C CA . ASN A 1 120 ? 45.197 5.208 -52.994 1.00 85.00 120 ASN A CA 1
ATOM 984 C C . ASN A 1 120 ? 45.262 4.413 -54.304 1.00 85.00 120 ASN A C 1
ATOM 986 O O . ASN A 1 120 ? 46.332 4.329 -54.902 1.00 85.00 120 ASN A O 1
ATOM 990 N N . ILE A 1 121 ? 44.136 3.862 -54.767 1.00 82.44 121 ILE A N 1
ATOM 991 C CA . ILE A 1 121 ? 44.047 3.186 -56.069 1.00 82.44 121 ILE A CA 1
ATOM 992 C C . ILE A 1 121 ? 44.320 4.180 -57.204 1.00 82.44 121 ILE A C 1
ATOM 994 O O . ILE A 1 121 ? 45.129 3.892 -58.083 1.00 82.44 121 ILE A O 1
ATOM 998 N N . ASP A 1 122 ? 43.708 5.363 -57.164 1.00 80.69 122 ASP A N 1
ATOM 999 C CA . ASP A 1 122 ? 43.911 6.409 -58.170 1.00 80.69 122 ASP A CA 1
ATOM 1000 C C . ASP A 1 122 ? 45.378 6.866 -58.216 1.00 80.69 122 ASP A C 1
ATOM 1002 O O . ASP A 1 122 ? 45.964 6.967 -59.294 1.00 80.69 122 ASP A O 1
ATOM 1006 N N . LEU A 1 123 ? 46.009 7.064 -57.053 1.00 78.38 123 LEU A N 1
ATOM 1007 C CA . LEU A 1 123 ? 47.435 7.394 -56.947 1.00 78.38 123 LEU A CA 1
ATOM 1008 C C . LEU A 1 123 ? 48.332 6.276 -57.491 1.00 78.38 123 LEU A C 1
ATOM 1010 O O . LEU A 1 123 ? 49.281 6.552 -58.225 1.00 78.38 123 LEU A O 1
ATOM 1014 N N . ALA A 1 124 ? 48.035 5.016 -57.166 1.00 76.06 124 ALA A N 1
ATOM 1015 C CA . ALA A 1 124 ? 48.773 3.875 -57.697 1.00 76.06 124 ALA A CA 1
ATOM 1016 C C . ALA A 1 124 ? 48.666 3.807 -59.228 1.00 76.06 124 ALA A C 1
ATOM 1018 O O . ALA A 1 124 ? 49.677 3.609 -59.898 1.00 76.06 124 ALA A O 1
ATOM 1019 N N . ASN A 1 125 ? 47.476 4.049 -59.784 1.00 72.38 125 ASN A N 1
ATOM 1020 C CA . ASN A 1 125 ? 47.248 4.086 -61.228 1.00 72.38 125 ASN A CA 1
ATOM 1021 C C . ASN A 1 125 ? 48.008 5.236 -61.908 1.00 72.38 125 ASN A C 1
ATOM 1023 O O . ASN A 1 125 ? 48.601 5.030 -62.965 1.00 72.38 125 ASN A O 1
ATOM 1027 N N . ILE A 1 126 ? 48.042 6.430 -61.304 1.00 71.25 126 ILE A N 1
ATOM 1028 C CA . ILE A 1 126 ? 48.837 7.561 -61.810 1.00 71.25 126 ILE A CA 1
ATOM 1029 C C . ILE A 1 126 ? 50.328 7.213 -61.820 1.00 71.25 126 ILE A C 1
ATOM 1031 O O . ILE A 1 126 ? 50.994 7.466 -62.817 1.00 71.25 126 ILE A O 1
ATOM 1035 N N . ASN A 1 127 ? 50.846 6.586 -60.762 1.00 66.62 127 ASN A N 1
ATOM 1036 C CA . ASN A 1 127 ? 52.252 6.175 -60.696 1.00 66.62 127 ASN A CA 1
ATOM 1037 C C . ASN A 1 127 ? 52.590 5.052 -61.695 1.00 66.62 127 ASN A C 1
ATOM 1039 O O . ASN A 1 127 ? 53.681 5.037 -62.256 1.00 66.62 127 ASN A O 1
ATOM 1043 N N . LEU A 1 128 ? 51.661 4.120 -61.939 1.00 60.69 128 LEU A N 1
ATOM 1044 C CA . LEU A 1 128 ? 51.823 3.017 -62.896 1.00 60.69 128 LEU A CA 1
ATOM 1045 C C . LEU A 1 128 ? 51.771 3.477 -64.360 1.00 60.69 128 LEU A C 1
ATOM 1047 O O . LEU A 1 128 ? 52.451 2.902 -65.207 1.00 60.69 128 LEU A O 1
ATOM 1051 N N . HIS A 1 129 ? 50.965 4.496 -64.666 1.00 56.06 129 HIS A N 1
ATOM 1052 C CA . HIS A 1 129 ? 50.761 4.995 -66.032 1.00 56.06 129 HIS A CA 1
ATOM 1053 C C . HIS A 1 129 ? 51.487 6.317 -66.328 1.00 56.06 129 HIS A C 1
ATOM 1055 O O . HIS A 1 129 ? 51.493 6.778 -67.470 1.00 56.06 129 HIS A O 1
ATOM 1061 N N . GLY A 1 130 ? 52.098 6.939 -65.322 1.00 54.22 130 GLY A N 1
ATOM 1062 C CA . GLY A 1 130 ? 52.764 8.231 -65.409 1.00 54.22 130 GLY A CA 1
ATOM 1063 C C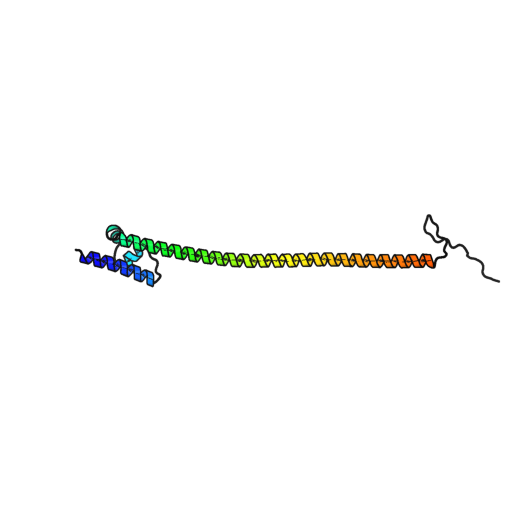 . GLY A 1 130 ? 54.273 8.092 -65.525 1.00 54.22 130 GLY A C 1
ATOM 1064 O O . GLY A 1 130 ? 54.989 8.279 -64.549 1.00 54.22 130 GLY A O 1
ATOM 1065 N N . GLY A 1 131 ? 54.773 7.853 -66.736 1.00 54.16 131 GLY A N 1
ATOM 1066 C CA . GLY A 1 131 ? 56.166 8.152 -67.083 1.00 54.16 131 GLY A CA 1
ATOM 1067 C C . GLY A 1 131 ? 56.396 9.662 -67.201 1.00 54.16 131 GLY A C 1
ATOM 1068 O O . GLY A 1 131 ? 56.771 10.124 -68.272 1.00 54.16 131 GLY A O 1
ATOM 1069 N N . ARG A 1 132 ? 56.091 10.431 -66.148 1.00 58.81 132 ARG A N 1
ATOM 1070 C CA . ARG A 1 132 ? 56.235 11.894 -66.124 1.00 58.81 132 ARG A CA 1
ATOM 1071 C C . ARG A 1 132 ? 57.327 12.305 -65.152 1.00 58.81 132 ARG A C 1
ATOM 1073 O O . ARG A 1 132 ? 57.405 11.769 -64.047 1.00 58.81 132 ARG A O 1
ATOM 1080 N N . ASN A 1 133 ? 58.135 13.281 -65.550 1.00 56.56 133 ASN A N 1
ATOM 1081 C CA . ASN A 1 133 ? 59.111 13.899 -64.658 1.00 56.56 133 ASN A CA 1
ATOM 1082 C C . ASN A 1 133 ? 58.388 14.944 -63.802 1.00 56.56 133 ASN A C 1
ATOM 1084 O O . ASN A 1 133 ? 57.830 15.903 -64.330 1.00 56.56 133 ASN A O 1
ATOM 1088 N N . ILE A 1 134 ? 58.355 14.736 -62.488 1.00 57.47 134 ILE A N 1
ATOM 1089 C CA . ILE A 1 134 ? 57.693 15.631 -61.532 1.00 57.47 134 ILE A CA 1
ATOM 1090 C C . ILE A 1 134 ? 58.773 16.383 -60.757 1.00 57.47 134 ILE A C 1
ATOM 1092 O O . ILE A 1 134 ? 59.747 15.772 -60.312 1.00 57.47 134 ILE A O 1
ATOM 1096 N N . ASP A 1 135 ? 58.596 17.694 -60.600 1.00 55.22 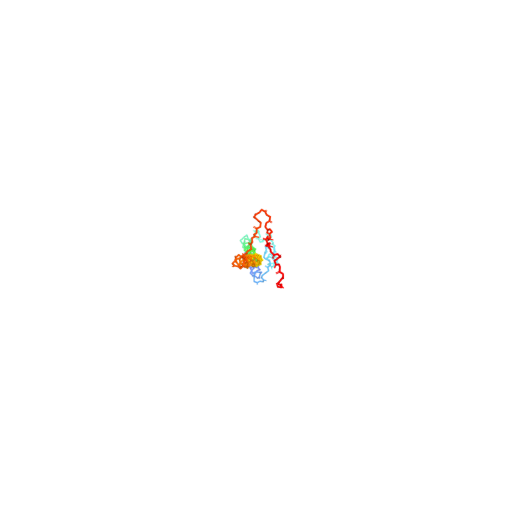135 ASP A N 1
ATOM 1097 C CA . ASP A 1 135 ? 59.429 18.515 -59.725 1.00 55.22 135 ASP A CA 1
ATOM 1098 C C . ASP A 1 135 ? 59.274 18.037 -58.274 1.00 55.22 135 ASP A C 1
ATOM 1100 O O . ASP A 1 135 ? 58.170 18.036 -57.723 1.00 55.22 135 ASP A O 1
ATOM 1104 N N . THR A 1 136 ? 60.366 17.615 -57.641 1.00 54.59 136 THR A N 1
ATOM 1105 C CA . THR A 1 136 ? 60.328 17.052 -56.286 1.00 54.59 136 THR A CA 1
ATOM 1106 C C . THR A 1 136 ? 60.109 18.089 -55.185 1.00 54.59 136 THR A C 1
ATOM 1108 O O . THR A 1 136 ? 59.685 17.699 -54.098 1.00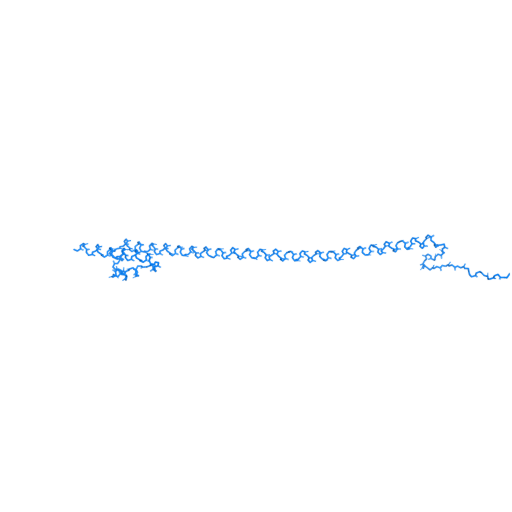 54.59 136 THR A O 1
ATOM 1111 N N . ASP A 1 137 ? 60.354 19.377 -55.445 1.00 51.88 137 ASP A N 1
ATOM 1112 C CA . ASP A 1 137 ? 60.197 20.446 -54.450 1.00 51.88 137 ASP A CA 1
ATOM 1113 C C . ASP A 1 137 ? 58.810 21.106 -54.515 1.00 51.88 137 ASP A C 1
ATOM 1115 O O . ASP A 1 137 ? 58.301 21.578 -53.496 1.00 51.88 137 ASP A O 1
ATOM 1119 N N . THR A 1 138 ? 58.171 21.124 -55.691 1.00 62.31 138 THR A N 1
ATOM 1120 C CA . THR A 1 138 ? 56.878 21.810 -55.907 1.00 62.31 138 THR A CA 1
ATOM 1121 C C . THR A 1 138 ? 55.718 20.882 -56.276 1.00 62.31 138 THR A C 1
ATOM 1123 O O . THR A 1 138 ? 54.559 21.249 -56.083 1.00 62.31 138 THR A O 1
ATOM 1126 N N . GLY A 1 139 ? 55.995 19.667 -56.759 1.00 53.84 139 GLY A N 1
ATOM 1127 C CA . GLY A 1 139 ? 54.980 18.695 -57.176 1.00 53.84 139 GLY A CA 1
ATOM 1128 C C . GLY A 1 139 ? 54.351 18.969 -58.548 1.00 53.84 139 GLY A C 1
ATOM 1129 O O . GLY A 1 139 ? 53.363 18.322 -58.901 1.00 53.84 139 GLY A O 1
ATOM 1130 N N . GLU A 1 140 ? 54.891 19.910 -59.327 1.00 56.84 140 GLU A N 1
ATOM 1131 C CA . GLU A 1 140 ? 54.413 20.224 -60.678 1.00 56.84 140 GLU A CA 1
ATOM 1132 C C . GLU A 1 140 ? 54.959 19.241 -61.735 1.00 56.84 140 GLU A C 1
ATOM 1134 O O . GLU A 1 140 ? 56.059 18.700 -61.611 1.00 56.84 140 GLU A O 1
ATOM 1139 N N . VAL A 1 141 ? 54.181 18.986 -62.796 1.00 61.16 141 VAL A N 1
ATOM 1140 C CA . VAL A 1 141 ? 54.561 18.074 -63.893 1.00 61.16 141 VAL A CA 1
ATOM 1141 C C . VAL A 1 141 ? 55.414 18.810 -64.931 1.00 61.16 141 VAL A C 1
ATOM 1143 O O . VAL A 1 141 ? 54.932 19.741 -65.572 1.00 61.16 141 VAL A O 1
ATOM 1146 N N . ILE A 1 142 ? 56.650 18.347 -65.146 1.00 61.88 142 ILE A N 1
ATOM 1147 C CA . ILE A 1 142 ? 57.643 18.935 -66.056 1.00 61.88 142 ILE A CA 1
ATOM 1148 C C . ILE A 1 142 ? 57.813 18.041 -67.301 1.00 61.88 142 ILE A C 1
ATOM 1150 O O . ILE A 1 142 ? 58.858 17.424 -67.511 1.00 61.88 142 ILE A O 1
ATOM 1154 N N . ASP A 1 143 ? 56.801 17.946 -68.162 1.00 56.34 143 ASP A N 1
ATOM 1155 C CA . ASP A 1 143 ? 56.971 17.280 -69.462 1.00 56.34 143 ASP A CA 1
ATOM 1156 C C . ASP A 1 143 ? 57.395 18.312 -70.525 1.00 56.34 143 ASP A C 1
ATOM 1158 O O . ASP A 1 143 ? 56.597 19.114 -71.010 1.00 56.34 143 ASP A O 1
ATOM 1162 N N . ALA A 1 144 ? 58.681 18.298 -70.893 1.00 49.44 144 ALA A N 1
ATOM 1163 C CA . ALA A 1 144 ? 59.263 19.144 -71.933 1.00 49.44 144 ALA A CA 1
ATOM 1164 C C . ALA A 1 144 ? 59.464 18.362 -73.243 1.00 49.44 144 ALA A C 1
ATOM 1166 O O . ALA A 1 144 ? 60.446 17.639 -73.371 1.00 49.44 144 ALA A O 1
ATOM 1167 N N . ALA A 1 145 ? 58.570 18.537 -74.227 1.00 43.41 145 ALA A N 1
ATOM 1168 C CA . ALA A 1 145 ? 58.879 18.430 -75.663 1.00 43.41 145 ALA A CA 1
ATOM 1169 C C . ALA A 1 145 ? 57.677 18.841 -76.542 1.00 43.41 145 ALA A C 1
ATOM 1171 O O . ALA A 1 145 ? 56.920 18.002 -77.024 1.00 43.41 145 ALA A O 1
ATOM 1172 N N . PHE A 1 146 ? 57.550 20.135 -76.856 1.00 46.34 146 PHE A N 1
ATOM 1173 C CA . PHE A 1 146 ? 56.931 20.545 -78.122 1.00 46.34 146 PHE A CA 1
ATOM 1174 C C . PHE A 1 146 ? 57.949 20.289 -79.245 1.00 46.34 146 PHE A C 1
ATOM 1176 O O . PHE A 1 146 ? 58.732 21.161 -79.618 1.00 46.34 146 PHE A O 1
ATOM 1183 N N . GLY A 1 147 ? 57.998 19.047 -79.731 1.00 40.16 147 GLY A N 1
ATOM 1184 C CA . GLY A 1 147 ? 58.860 18.613 -80.827 1.00 40.16 147 GLY A CA 1
ATOM 1185 C C . GLY A 1 147 ? 58.102 18.518 -82.150 1.00 40.16 147 GLY A C 1
ATOM 1186 O O . GLY A 1 147 ? 57.393 17.548 -82.370 1.00 40.16 147 GLY A O 1
ATOM 1187 N N . LYS A 1 148 ? 58.295 19.539 -82.995 1.00 38.44 148 LYS A N 1
ATOM 1188 C CA . LYS A 1 148 ? 58.281 19.564 -84.474 1.00 38.44 148 LYS A CA 1
ATOM 1189 C C . LYS A 1 148 ? 57.247 18.703 -85.225 1.00 38.44 148 LYS A C 1
ATOM 1191 O O . LYS A 1 148 ? 57.368 17.488 -85.318 1.00 38.44 148 LYS A O 1
ATOM 1196 N N . GLY A 1 149 ? 56.327 19.390 -85.907 1.00 34.50 149 GLY A N 1
ATOM 1197 C CA . GLY A 1 149 ? 55.623 18.838 -87.063 1.00 34.50 149 GLY A CA 1
ATOM 1198 C C . GLY A 1 149 ? 56.601 18.502 -88.194 1.00 34.50 149 GLY A C 1
ATOM 1199 O O . GLY A 1 149 ? 57.530 19.264 -88.464 1.00 34.50 149 GLY A O 1
ATOM 1200 N N . ASN A 1 150 ? 56.380 17.335 -88.794 1.00 37.47 150 ASN A N 1
ATOM 1201 C CA . ASN A 1 150 ? 57.069 16.815 -89.968 1.00 37.47 150 ASN A CA 1
ATOM 1202 C C . ASN A 1 150 ? 56.721 17.638 -91.222 1.00 37.47 150 ASN A C 1
ATOM 1204 O O . ASN A 1 150 ? 55.538 17.838 -91.497 1.00 37.47 150 ASN A O 1
ATOM 1208 N N . GLU A 1 151 ? 57.739 18.007 -91.999 1.00 33.03 151 GLU A N 1
ATOM 1209 C CA . GLU A 1 151 ? 57.768 17.809 -93.457 1.00 33.03 151 GLU A CA 1
ATOM 1210 C 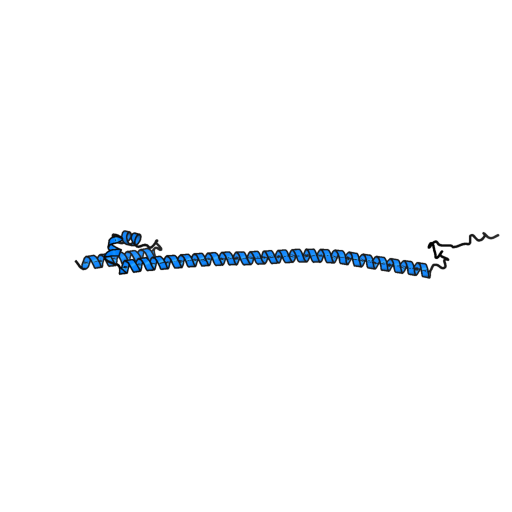C . GLU A 1 151 ? 58.961 16.902 -93.770 1.00 33.03 151 GLU A C 1
ATOM 1212 O O . GLU A 1 151 ? 60.038 17.127 -93.163 1.00 33.03 151 GLU A O 1
#

Radius of gyration: 49.9 Å; chains: 1; bounding box: 92×32×139 Å

Secondary structure (DSSP, 8-state):
-HHHHHHHHHHHHHHHHHHHHTT----HHHHHHHTTS-HHHHHHH-HHHHHHHHHHHHHHHHHHHHHHHHHHHHHHHHHHHHHHHHHHHHHHHHHHHHHHHHHHHHHHHHHHHHHHHHHHHHHHHHHHH----B-TTT--B----------